Protein AF-A0A956GKM0-F1 (afdb_monomer)

Nearest PDB structures (foldseek):
  5a6j-assembly1_A  TM=5.194E-01  e=8.317E+00  Streptococcus pneumoniae TIGR4

Secondary structure (DSSP, 8-state):
--TTHHHHHHHHHHHHHSPPPPPTTS-HHHHHHHHHHHHHHHHHHHHHHHHHHHHSPPPGGGHHHHHHHHHHHHHHHHHHHHHHHHHHHHHHHHHHHHHHT--

Radius of gyration: 19.56 Å; Cα contacts (8 Å, |Δi|>4): 61; chains: 1; bounding box: 48×20×61 Å

Structure (mmCIF, N/CA/C/O backbone):
data_AF-A0A956GKM0-F1
#
_entry.id   AF-A0A956GKM0-F1
#
loop_
_atom_site.group_PDB
_atom_site.id
_atom_site.type_symbol
_atom_site.label_atom_id
_atom_site.label_alt_id
_atom_site.label_comp_id
_atom_site.label_asym_id
_atom_site.label_entity_id
_atom_site.label_seq_id
_atom_site.pdbx_PDB_ins_code
_atom_site.Cartn_x
_atom_site.Cartn_y
_atom_site.Cartn_z
_atom_site.occupancy
_atom_site.B_iso_or_equiv
_atom_site.auth_seq_id
_atom_site.auth_comp_id
_atom_site.auth_asym_id
_atom_site.auth_atom_id
_atom_site.pdbx_PDB_model_num
ATOM 1 N N . MET A 1 1 ? -24.451 -0.419 24.187 1.00 42.88 1 MET A N 1
ATOM 2 C CA . MET A 1 1 ? -24.044 -0.544 22.770 1.00 42.88 1 MET A CA 1
ATOM 3 C C . MET A 1 1 ? -22.539 -0.306 22.694 1.00 42.88 1 MET A C 1
ATOM 5 O O . MET A 1 1 ? -22.068 0.694 23.228 1.00 42.88 1 MET A O 1
ATOM 9 N N . SER A 1 2 ? -21.794 -1.301 22.208 1.00 41.25 2 SER A N 1
ATOM 10 C CA . SER A 1 2 ? -20.343 -1.467 22.389 1.00 41.25 2 SER A CA 1
ATOM 11 C C . SER A 1 2 ? -19.501 -0.394 21.691 1.00 41.25 2 SER A C 1
ATOM 13 O O . SER A 1 2 ? -19.558 -0.247 20.478 1.00 41.25 2 SER A O 1
ATOM 15 N N . ARG A 1 3 ? -18.671 0.322 22.464 1.00 50.03 3 ARG A N 1
ATOM 16 C CA . ARG A 1 3 ? -17.732 1.365 21.992 1.00 50.03 3 ARG A CA 1
ATOM 17 C C . ARG A 1 3 ? -16.423 0.821 21.391 1.00 50.03 3 ARG A C 1
ATOM 19 O O . ARG A 1 3 ? -15.593 1.605 20.957 1.00 50.03 3 ARG A O 1
ATOM 26 N N . THR A 1 4 ? -16.230 -0.496 21.365 1.00 51.44 4 THR A N 1
ATOM 27 C CA . THR A 1 4 ? -15.107 -1.190 20.703 1.00 51.44 4 THR A CA 1
ATOM 28 C C . THR A 1 4 ? -15.298 -1.355 19.193 1.00 51.44 4 THR A C 1
ATOM 30 O O . THR A 1 4 ? -14.337 -1.664 18.499 1.00 51.44 4 THR A O 1
ATOM 33 N N . ALA A 1 5 ? -16.500 -1.083 18.672 1.00 56.44 5 ALA A N 1
ATOM 34 C CA . ALA A 1 5 ? -16.805 -1.215 17.249 1.00 56.44 5 ALA A CA 1
ATOM 35 C C . ALA A 1 5 ? -15.976 -0.272 16.349 1.00 56.44 5 ALA A C 1
ATOM 37 O O . ALA A 1 5 ? -15.639 -0.654 15.241 1.00 56.44 5 ALA A O 1
ATOM 38 N N . GLY A 1 6 ? -15.566 0.913 16.826 1.00 76.88 6 GLY A N 1
ATOM 39 C CA . GLY A 1 6 ? -14.943 1.931 15.962 1.00 76.88 6 GLY A CA 1
ATOM 40 C C . GLY A 1 6 ? -13.537 1.592 15.445 1.00 76.88 6 GLY A C 1
ATOM 41 O O . GLY A 1 6 ? -13.264 1.734 14.259 1.00 76.88 6 GLY A O 1
ATOM 42 N N . THR A 1 7 ? -12.624 1.137 16.308 1.00 78.88 7 THR A N 1
ATOM 43 C CA . THR A 1 7 ? -11.221 0.885 15.915 1.00 78.88 7 THR A CA 1
ATOM 44 C C . THR A 1 7 ? -11.068 -0.399 15.102 1.00 78.88 7 THR A C 1
ATOM 46 O O . THR A 1 7 ? -10.319 -0.420 14.127 1.00 78.88 7 THR A O 1
ATOM 49 N N . ALA A 1 8 ? -11.785 -1.459 15.487 1.00 80.62 8 ALA A N 1
ATOM 50 C CA . ALA A 1 8 ? -11.777 -2.725 14.760 1.00 80.62 8 ALA A CA 1
ATOM 51 C C . ALA A 1 8 ? -12.350 -2.548 13.344 1.00 80.62 8 ALA A C 1
ATOM 53 O O . ALA A 1 8 ? -11.703 -2.934 12.376 1.00 80.62 8 ALA A O 1
ATOM 54 N N . GLU A 1 9 ? -13.479 -1.844 13.210 1.00 84.06 9 GLU A N 1
ATOM 55 C CA . GLU A 1 9 ? -14.079 -1.517 11.911 1.00 84.06 9 GLU A CA 1
ATOM 56 C C . GLU A 1 9 ? -13.134 -0.680 11.032 1.00 84.06 9 GLU A C 1
ATOM 58 O O . GLU A 1 9 ? -13.003 -0.931 9.835 1.00 84.06 9 GLU A O 1
ATOM 63 N N . LEU A 1 10 ? -12.421 0.299 11.605 1.00 85.81 10 LEU A N 1
ATOM 64 C CA . LEU A 1 10 ? -11.429 1.081 10.857 1.00 85.81 10 LEU A CA 1
ATOM 65 C C . LEU A 1 10 ? -10.283 0.210 10.328 1.00 85.81 10 LEU A C 1
ATOM 67 O O . LEU A 1 10 ? -9.826 0.427 9.206 1.00 85.81 10 LEU A O 1
ATOM 71 N N . ILE A 1 11 ? -9.835 -0.777 11.104 1.00 85.44 11 ILE A N 1
ATOM 72 C CA . ILE A 1 11 ? -8.779 -1.701 10.683 1.00 85.44 11 ILE A CA 1
ATOM 73 C C . ILE A 1 11 ? -9.285 -2.669 9.605 1.00 85.44 11 ILE A C 1
ATOM 75 O O . ILE A 1 11 ? -8.592 -2.878 8.609 1.00 85.44 11 ILE A O 1
ATOM 79 N N . GLU A 1 12 ? -10.506 -3.187 9.724 1.00 86.44 12 GLU A N 1
ATOM 80 C CA . GLU A 1 12 ? -11.135 -3.985 8.664 1.00 86.44 12 GLU A CA 1
ATOM 81 C C . GLU A 1 12 ? -11.269 -3.186 7.361 1.00 86.44 12 GLU A C 1
ATOM 83 O O . GLU A 1 12 ? -10.922 -3.670 6.280 1.00 86.44 12 GLU A O 1
ATOM 88 N N . ARG A 1 13 ? -11.685 -1.918 7.453 1.00 89.56 13 ARG A N 1
ATOM 89 C CA . ARG A 1 13 ? -11.769 -1.012 6.301 1.00 89.56 13 ARG A CA 1
ATOM 90 C C . ARG A 1 13 ? -10.399 -0.711 5.695 1.00 89.56 13 ARG A C 1
ATOM 92 O O . ARG A 1 13 ? -10.293 -0.642 4.474 1.00 89.56 13 ARG A O 1
ATOM 99 N N . LEU A 1 14 ? -9.353 -0.569 6.510 1.00 88.56 14 LEU A N 1
ATOM 100 C CA . LEU A 1 14 ? -7.972 -0.410 6.036 1.00 88.56 14 LEU A CA 1
ATOM 101 C C . LEU A 1 14 ? -7.488 -1.644 5.271 1.00 88.56 14 LEU A C 1
ATOM 103 O O . LEU A 1 14 ? -6.874 -1.510 4.211 1.00 88.56 14 LEU A O 1
ATOM 107 N N . LEU A 1 15 ? -7.790 -2.840 5.775 1.00 88.25 15 LEU A N 1
ATOM 108 C CA . LEU A 1 15 ? -7.481 -4.092 5.089 1.00 88.25 15 LEU A CA 1
ATOM 109 C C . LEU A 1 15 ? -8.247 -4.225 3.771 1.00 88.25 15 LEU A C 1
ATOM 111 O O . LEU A 1 15 ? -7.676 -4.711 2.800 1.00 88.25 15 LEU A O 1
ATOM 115 N N . ALA A 1 16 ? -9.501 -3.779 3.705 1.00 89.50 16 ALA A N 1
ATOM 116 C CA . ALA A 1 16 ? -10.270 -3.773 2.462 1.00 89.50 16 ALA A CA 1
ATOM 117 C C . ALA A 1 16 ? -9.733 -2.748 1.443 1.00 89.50 16 ALA A C 1
ATOM 119 O O . ALA A 1 16 ? -9.643 -3.051 0.255 1.00 89.50 16 ALA A O 1
ATOM 120 N N . ALA A 1 17 ? -9.329 -1.560 1.906 1.00 90.12 17 ALA A N 1
ATOM 121 C CA . ALA A 1 17 ? -8.740 -0.497 1.082 1.00 90.12 17 ALA A CA 1
ATOM 122 C C . ALA A 1 17 ? -7.308 -0.808 0.608 1.00 90.12 17 ALA A C 1
ATOM 124 O O . ALA A 1 17 ? -6.797 -0.180 -0.317 1.00 90.12 17 ALA A O 1
ATOM 125 N N . THR A 1 18 ? -6.663 -1.791 1.235 1.00 90.19 18 THR A N 1
ATOM 126 C CA . THR A 1 18 ? -5.338 -2.286 0.865 1.00 90.19 18 THR A CA 1
ATOM 127 C C . THR A 1 18 ? -5.504 -3.716 0.350 1.00 90.19 18 THR A C 1
ATOM 129 O O . THR A 1 18 ? -5.362 -4.646 1.136 1.00 90.19 18 THR A O 1
ATOM 132 N N . PRO A 1 19 ? -5.849 -3.955 -0.926 1.00 88.62 19 PRO A N 1
ATOM 1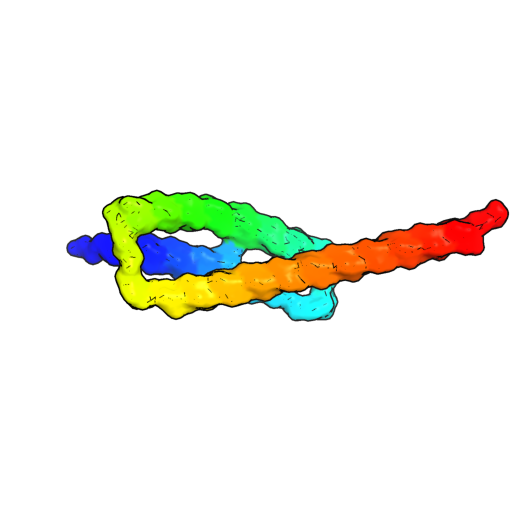33 C CA . PRO A 1 19 ? -5.880 -5.302 -1.495 1.00 88.62 19 PRO A CA 1
ATOM 134 C C . PRO A 1 19 ? -4.462 -5.867 -1.643 1.00 88.62 19 PRO A C 1
ATOM 136 O O . PRO A 1 19 ? -3.476 -5.135 -1.530 1.00 88.62 19 PRO A O 1
ATOM 139 N N . GLU A 1 20 ? -4.333 -7.172 -1.891 1.00 89.88 20 GLU A N 1
ATOM 140 C CA . GLU A 1 20 ? -3.026 -7.756 -2.216 1.00 89.88 20 GLU A CA 1
ATOM 141 C C . GLU A 1 20 ? -2.437 -7.105 -3.480 1.00 89.88 20 GLU A C 1
ATOM 143 O O . GLU A 1 20 ? -3.175 -6.879 -4.446 1.00 89.88 20 GLU A O 1
ATOM 148 N N . PRO A 1 21 ? -1.127 -6.797 -3.501 1.00 89.25 21 PRO A N 1
ATOM 149 C CA . PRO A 1 21 ? -0.497 -6.296 -4.708 1.00 89.25 21 PRO A CA 1
ATOM 150 C C . PRO A 1 21 ? -0.537 -7.358 -5.814 1.00 89.25 21 PRO A C 1
ATOM 152 O O . PRO A 1 21 ? -0.454 -8.557 -5.531 1.00 89.25 21 PRO A O 1
ATOM 155 N N . PRO A 1 22 ? -0.629 -6.936 -7.085 1.00 88.62 22 PRO A N 1
ATOM 156 C CA . PRO A 1 22 ? -0.564 -7.858 -8.208 1.00 88.62 22 PRO A CA 1
ATOM 157 C C . PRO A 1 22 ? 0.783 -8.596 -8.260 1.00 88.62 22 PRO A C 1
ATOM 159 O O . PRO A 1 22 ? 1.816 -8.079 -7.828 1.00 88.62 22 PRO A O 1
ATOM 162 N N . GLY A 1 23 ? 0.765 -9.800 -8.838 1.00 86.94 23 GLY A N 1
ATOM 163 C CA . GLY A 1 23 ? 1.972 -10.583 -9.104 1.00 86.94 23 GLY A CA 1
ATOM 164 C C . GLY A 1 23 ? 2.898 -9.939 -10.144 1.00 86.94 23 GLY A C 1
ATOM 165 O O . GLY A 1 23 ? 2.555 -8.956 -10.802 1.00 86.94 23 GLY A O 1
ATOM 166 N N . ASP A 1 24 ? 4.085 -10.524 -10.319 1.00 82.06 24 ASP A N 1
ATOM 167 C CA . ASP A 1 24 ? 5.176 -9.911 -11.088 1.00 82.06 24 ASP A CA 1
ATOM 168 C C .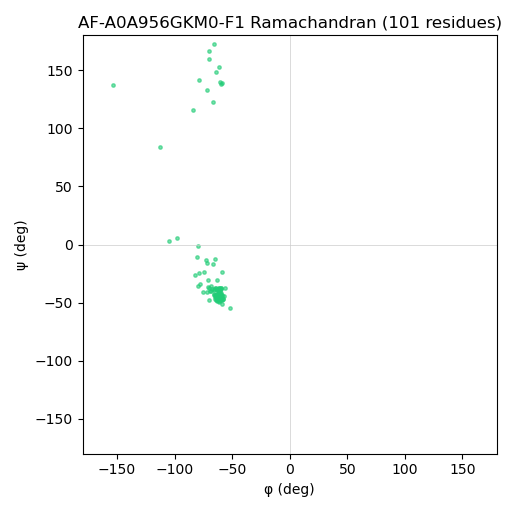 ASP A 1 24 ? 4.907 -9.758 -12.596 1.00 82.06 24 ASP A C 1
ATOM 170 O O . ASP A 1 24 ? 5.584 -8.956 -13.241 1.00 82.06 24 ASP A O 1
ATOM 174 N N . GLU A 1 25 ? 3.923 -10.470 -13.146 1.00 84.56 25 GLU A N 1
ATOM 175 C CA . GLU A 1 25 ? 3.545 -10.440 -14.568 1.00 84.56 25 GLU A CA 1
ATOM 176 C C . GLU A 1 25 ? 2.820 -9.151 -14.988 1.00 84.56 25 GLU A C 1
ATOM 178 O O . GLU A 1 25 ? 2.675 -8.867 -16.177 1.00 84.56 25 GLU A O 1
ATOM 183 N N . VAL A 1 26 ? 2.363 -8.343 -14.028 1.00 88.12 26 VAL A N 1
ATOM 184 C CA . VAL A 1 26 ? 1.627 -7.111 -14.319 1.00 88.12 26 VAL A CA 1
ATOM 185 C C . VAL A 1 26 ? 2.573 -5.982 -14.737 1.00 88.12 26 VAL A C 1
ATOM 187 O O . VAL A 1 26 ? 3.671 -5.810 -14.200 1.00 88.12 26 VAL A O 1
ATOM 190 N N . ALA A 1 27 ? 2.126 -5.189 -15.715 1.00 90.56 27 ALA A N 1
ATOM 191 C CA . ALA A 1 27 ? 2.872 -4.058 -16.249 1.00 90.56 27 ALA A CA 1
ATOM 192 C C . ALA A 1 27 ? 3.208 -3.012 -15.154 1.00 90.56 27 ALA A C 1
ATOM 194 O O . ALA A 1 27 ? 2.353 -2.718 -14.309 1.00 90.56 27 ALA A O 1
ATOM 195 N N . PRO A 1 28 ? 4.430 -2.433 -15.146 1.00 87.25 28 PRO A N 1
ATOM 196 C CA . PRO A 1 28 ? 4.884 -1.527 -14.087 1.00 87.25 28 PRO A CA 1
ATOM 197 C C . PRO A 1 28 ? 3.986 -0.308 -13.842 1.00 87.25 28 PRO A C 1
ATOM 199 O O . PRO A 1 28 ? 3.802 0.098 -12.698 1.00 87.25 28 PRO A O 1
ATOM 202 N N . ASP A 1 29 ? 3.415 0.266 -14.899 1.00 88.50 29 ASP A N 1
ATOM 203 C CA . ASP A 1 29 ? 2.496 1.406 -14.842 1.00 88.50 29 ASP A CA 1
ATOM 204 C C . ASP A 1 29 ? 1.231 1.078 -14.038 1.00 88.50 29 ASP A C 1
ATOM 206 O O . ASP A 1 29 ? 0.816 1.862 -13.184 1.00 88.50 29 ASP A O 1
ATOM 210 N N . ARG A 1 30 ? 0.668 -0.118 -14.235 1.00 88.56 30 ARG A N 1
ATOM 211 C CA . ARG A 1 30 ? -0.488 -0.600 -13.471 1.00 88.56 30 ARG A CA 1
ATOM 212 C C . ARG A 1 30 ? -0.151 -0.854 -12.008 1.00 88.56 30 ARG A C 1
ATOM 214 O O . ARG A 1 30 ? -0.971 -0.547 -11.148 1.00 88.56 30 ARG A O 1
ATOM 221 N N . VAL A 1 31 ? 1.042 -1.377 -11.711 1.00 91.50 31 VAL A N 1
ATOM 222 C CA . VAL A 1 31 ? 1.503 -1.567 -10.323 1.00 91.50 31 VAL A CA 1
ATOM 223 C C . VAL A 1 31 ? 1.645 -0.217 -9.618 1.00 91.50 31 VAL A C 1
ATOM 225 O O . VAL A 1 31 ? 1.132 -0.040 -8.517 1.00 91.50 31 VAL A O 1
ATOM 228 N N . LEU A 1 32 ? 2.296 0.760 -10.256 1.00 87.88 32 LEU A N 1
ATOM 229 C CA . LEU A 1 32 ? 2.480 2.094 -9.681 1.00 87.88 32 LEU A CA 1
ATOM 230 C C . LEU A 1 32 ? 1.144 2.836 -9.521 1.00 87.88 32 LEU A C 1
ATOM 232 O O . LEU A 1 32 ? 0.896 3.408 -8.463 1.00 87.88 32 LEU A O 1
ATOM 236 N N . GLY A 1 33 ? 0.262 2.774 -10.523 1.00 89.88 33 GLY A N 1
ATOM 237 C CA . GLY A 1 33 ? -1.084 3.348 -10.444 1.00 89.88 33 GLY A CA 1
ATOM 238 C C . GLY A 1 33 ? -1.936 2.709 -9.342 1.00 89.88 33 GLY A C 1
ATOM 239 O O . GLY A 1 33 ? -2.601 3.418 -8.591 1.00 89.88 33 GLY A O 1
ATOM 240 N N . GLY A 1 34 ? -1.857 1.384 -9.181 1.00 90.69 34 GLY A N 1
ATOM 241 C CA . GLY A 1 34 ? -2.516 0.668 -8.088 1.00 90.69 34 GLY A CA 1
ATOM 242 C C . GLY A 1 34 ? -2.006 1.096 -6.711 1.00 90.69 34 GLY A C 1
ATOM 243 O O . GLY A 1 34 ? -2.810 1.348 -5.818 1.00 90.69 34 GLY A O 1
ATOM 244 N N . ALA A 1 35 ? -0.690 1.262 -6.551 1.00 89.06 35 ALA A N 1
ATOM 245 C CA . ALA A 1 35 ? -0.104 1.726 -5.295 1.00 89.06 35 ALA A CA 1
ATOM 246 C C . ALA A 1 35 ? -0.589 3.137 -4.918 1.00 89.06 35 ALA A C 1
ATOM 248 O O . ALA A 1 35 ? -0.901 3.390 -3.756 1.00 89.06 35 ALA A O 1
ATOM 249 N N . VAL A 1 36 ? -0.698 4.045 -5.896 1.00 88.75 36 VAL A N 1
ATOM 250 C CA . VAL A 1 36 ? -1.253 5.393 -5.682 1.00 88.75 36 VAL A CA 1
ATOM 251 C C . VAL A 1 36 ? -2.717 5.317 -5.247 1.00 88.75 36 VAL A C 1
ATOM 253 O O . VAL A 1 36 ? -3.068 5.904 -4.227 1.00 88.75 36 VAL A O 1
ATOM 256 N N . ALA A 1 37 ? -3.545 4.536 -5.946 1.00 89.75 37 ALA A N 1
ATOM 257 C CA . ALA A 1 37 ? -4.959 4.376 -5.600 1.00 89.75 37 ALA A CA 1
ATOM 258 C C . ALA A 1 37 ? -5.159 3.808 -4.182 1.00 89.75 37 ALA A C 1
ATOM 260 O O . ALA A 1 37 ? -6.056 4.242 -3.459 1.00 89.75 37 ALA A O 1
ATOM 261 N N . VAL A 1 38 ? -4.302 2.872 -3.756 1.00 91.06 38 VAL A N 1
ATOM 262 C CA . VAL A 1 38 ? -4.291 2.360 -2.377 1.00 91.06 38 VAL A CA 1
ATOM 263 C C . VAL A 1 38 ? -3.953 3.471 -1.382 1.00 91.06 38 VAL A C 1
ATOM 265 O O . VAL A 1 38 ? -4.664 3.639 -0.394 1.00 91.06 38 VAL A O 1
ATOM 268 N N . LEU A 1 39 ? -2.911 4.270 -1.636 1.00 86.00 39 LEU A N 1
ATOM 269 C CA . LEU A 1 39 ? -2.524 5.369 -0.741 1.00 86.00 39 LEU A CA 1
ATOM 270 C C . LEU A 1 39 ? -3.629 6.427 -0.598 1.00 86.00 39 LEU A C 1
ATOM 272 O O . LEU A 1 39 ? -3.878 6.899 0.513 1.00 86.00 39 LEU A O 1
ATOM 276 N N . GLU A 1 40 ? -4.314 6.766 -1.691 1.00 88.12 40 GLU A N 1
ATOM 277 C CA . GLU A 1 40 ? -5.443 7.705 -1.684 1.00 88.12 40 GLU A CA 1
ATOM 278 C C . GLU A 1 40 ? -6.608 7.208 -0.814 1.00 88.12 40 GLU A C 1
ATOM 280 O O . GLU A 1 40 ? -7.226 7.996 -0.097 1.00 88.12 40 GLU A O 1
ATOM 285 N N . GLN A 1 41 ? -6.879 5.899 -0.816 1.00 87.25 41 GLN A N 1
ATOM 286 C CA . GLN A 1 41 ? -7.948 5.294 -0.013 1.00 87.25 41 GLN A CA 1
ATOM 287 C C . GLN A 1 41 ? -7.551 5.085 1.457 1.00 87.25 41 GLN A C 1
ATOM 289 O O . GLN A 1 41 ? -8.377 5.235 2.359 1.00 87.25 41 GLN A O 1
ATOM 294 N N . VAL A 1 42 ? -6.285 4.755 1.717 1.00 87.00 42 VAL A N 1
ATOM 295 C CA . VAL A 1 42 ? -5.761 4.444 3.056 1.00 87.00 42 VAL A CA 1
ATOM 296 C C . VAL A 1 42 ? -5.505 5.706 3.887 1.00 87.00 42 VAL A C 1
ATOM 298 O O . VAL A 1 42 ? -5.712 5.686 5.102 1.00 87.00 42 VAL A O 1
ATOM 301 N N . GLY A 1 43 ? -5.101 6.819 3.266 1.00 78.06 43 GLY A N 1
ATOM 302 C CA . GLY A 1 43 ? -4.752 8.067 3.962 1.00 78.06 43 GLY A CA 1
ATOM 303 C C . GLY A 1 43 ? -5.822 8.573 4.948 1.00 78.06 43 GLY A C 1
ATOM 304 O O . GLY A 1 43 ? -5.513 8.749 6.132 1.00 78.06 43 GLY A O 1
ATOM 305 N N . PRO A 1 44 ? -7.087 8.758 4.521 1.00 81.81 44 PRO A N 1
ATOM 306 C CA . PRO A 1 44 ? -8.171 9.180 5.411 1.00 81.81 44 PRO A CA 1
ATOM 307 C C . PRO A 1 44 ? -8.449 8.185 6.548 1.00 81.81 44 PRO A C 1
ATOM 309 O O . PRO A 1 44 ? -8.713 8.592 7.681 1.00 81.81 44 PRO A O 1
ATOM 312 N N . LEU A 1 45 ? -8.353 6.880 6.268 1.00 83.56 45 LEU A N 1
ATOM 313 C CA . LEU A 1 45 ? -8.602 5.817 7.245 1.00 83.56 45 LEU A CA 1
ATOM 314 C C . LEU A 1 45 ? -7.503 5.746 8.315 1.00 83.56 45 LEU A C 1
ATOM 316 O O . LEU A 1 45 ? -7.813 5.557 9.489 1.00 83.56 45 LEU A O 1
ATOM 320 N N . LEU A 1 46 ? -6.236 5.964 7.947 1.00 79.69 46 LEU A N 1
ATOM 321 C CA . LEU A 1 46 ? -5.132 6.082 8.907 1.00 79.69 46 LEU A CA 1
ATOM 322 C C . LEU A 1 46 ? -5.280 7.320 9.798 1.00 79.69 46 LEU A C 1
ATOM 324 O O . LEU A 1 46 ? -4.989 7.251 10.993 1.00 79.69 46 LEU A O 1
ATOM 328 N N . GLY A 1 47 ? -5.752 8.439 9.242 1.00 75.88 47 GLY A N 1
ATOM 329 C CA . GLY A 1 47 ? -6.076 9.638 10.019 1.00 75.88 47 GLY A CA 1
ATOM 330 C C . GLY A 1 47 ? -7.167 9.370 11.059 1.00 75.88 47 GLY A C 1
ATOM 331 O O . GLY A 1 47 ? -6.986 9.678 12.237 1.00 75.88 47 GLY A O 1
ATOM 332 N N . ALA A 1 48 ? -8.259 8.724 10.640 1.00 80.44 48 ALA A N 1
ATOM 333 C CA . ALA A 1 48 ? -9.347 8.316 11.527 1.00 80.44 48 ALA A CA 1
ATOM 334 C C . ALA A 1 48 ? -8.882 7.316 12.598 1.00 80.44 48 ALA A C 1
ATOM 336 O O . ALA A 1 48 ? -9.223 7.473 13.770 1.00 80.44 48 ALA A O 1
ATOM 337 N N . LEU A 1 49 ? -8.053 6.335 12.223 1.00 79.81 49 LEU A N 1
ATOM 338 C CA . LEU A 1 49 ? -7.478 5.374 13.162 1.00 79.81 49 LEU A CA 1
ATOM 339 C C . LEU A 1 49 ? -6.614 6.086 14.205 1.00 79.81 49 LEU A C 1
ATOM 341 O O . LEU A 1 49 ? -6.804 5.874 15.396 1.00 79.81 49 LEU A O 1
ATOM 345 N N . ARG A 1 50 ? -5.715 6.983 13.783 1.00 78.50 50 ARG A N 1
ATOM 346 C CA . ARG A 1 50 ? -4.838 7.729 14.695 1.00 78.50 50 ARG A CA 1
ATOM 347 C C . ARG A 1 50 ? -5.636 8.520 15.732 1.00 78.50 50 ARG A C 1
ATOM 349 O O . ARG A 1 50 ? -5.292 8.463 16.911 1.00 78.50 50 ARG A O 1
ATOM 356 N N . LEU A 1 51 ? -6.699 9.206 15.310 1.00 77.50 51 LEU A N 1
ATOM 357 C CA . LEU A 1 51 ? -7.606 9.925 16.212 1.00 77.50 51 LEU A CA 1
ATOM 358 C C . LEU A 1 51 ? -8.292 8.965 17.194 1.00 77.50 51 LEU A C 1
ATOM 360 O O . LEU A 1 51 ? -8.206 9.164 18.403 1.00 77.50 51 LEU A O 1
ATOM 364 N N . ALA A 1 52 ? -8.863 7.867 16.691 1.00 76.00 52 ALA A N 1
ATOM 365 C CA . ALA A 1 52 ? -9.527 6.862 17.520 1.00 76.00 52 ALA A CA 1
ATOM 366 C C . ALA A 1 52 ? -8.582 6.224 18.559 1.00 76.00 52 ALA A C 1
ATOM 368 O O . ALA A 1 52 ? -8.980 5.972 19.695 1.00 76.00 52 ALA A O 1
ATOM 369 N N . THR A 1 53 ? -7.316 5.992 18.196 1.00 74.81 53 THR A N 1
ATOM 370 C CA . THR A 1 53 ? -6.306 5.409 19.098 1.00 74.81 53 THR A CA 1
ATOM 371 C C . THR A 1 53 ? -5.704 6.399 20.095 1.00 74.81 53 THR A C 1
ATOM 373 O O . THR A 1 53 ? -5.227 5.986 21.150 1.00 74.81 53 THR A O 1
ATOM 376 N N . ALA A 1 54 ? -5.721 7.7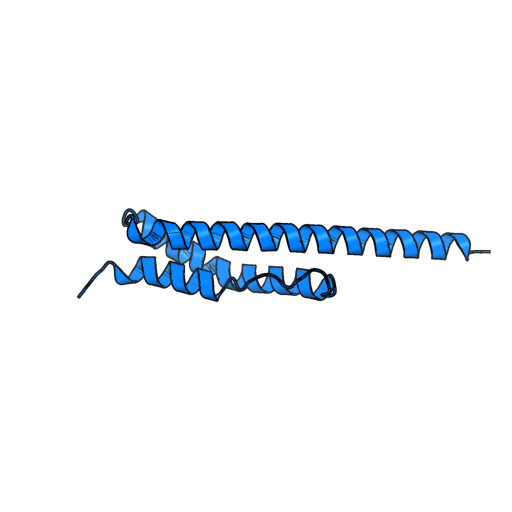01 19.791 1.00 70.50 54 ALA A N 1
ATOM 377 C CA . ALA A 1 54 ? -5.282 8.737 20.725 1.00 70.50 54 ALA A CA 1
ATOM 378 C C . ALA A 1 54 ? -6.279 8.907 21.882 1.00 70.50 54 ALA A C 1
ATOM 380 O O . ALA A 1 54 ? -5.887 9.231 23.000 1.00 70.50 54 ALA A O 1
ATOM 381 N N . GLU A 1 55 ? -7.561 8.650 21.620 1.00 67.06 55 GLU A N 1
ATOM 382 C CA . GLU A 1 55 ? -8.628 8.723 22.618 1.00 67.06 55 GLU A CA 1
ATOM 383 C C . GLU A 1 55 ? -8.736 7.449 23.472 1.00 67.06 55 GLU A C 1
ATOM 385 O O . GLU A 1 55 ? -9.199 7.512 24.615 1.00 67.06 55 GLU A O 1
ATOM 390 N N . ARG A 1 56 ? -8.303 6.288 22.954 1.00 65.00 56 ARG A N 1
ATOM 391 C CA . ARG A 1 56 ? -8.302 5.011 23.683 1.00 65.00 56 ARG A CA 1
ATOM 392 C C . ARG A 1 5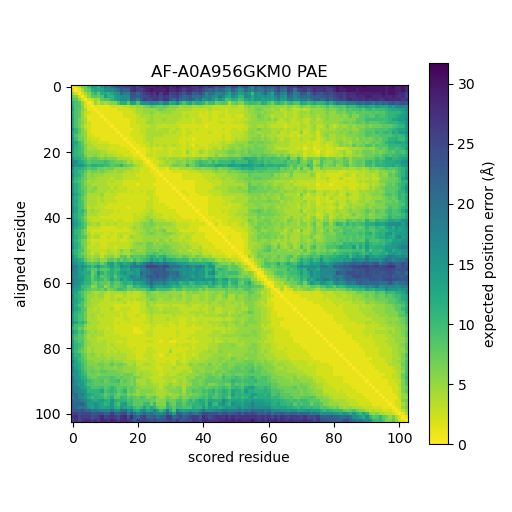6 ? -7.226 4.037 23.186 1.00 65.00 56 ARG A C 1
ATOM 394 O O . ARG A 1 56 ? -7.131 3.816 21.980 1.00 65.00 56 ARG A O 1
ATOM 401 N N . PRO A 1 57 ? -6.505 3.351 24.094 1.00 64.50 57 PRO A N 1
ATOM 402 C CA . PRO A 1 57 ? -5.583 2.287 23.710 1.00 64.50 57 PRO A CA 1
ATOM 403 C C . PRO A 1 57 ? -6.309 1.149 22.979 1.00 64.50 57 PRO A C 1
ATOM 405 O O . PRO A 1 57 ? -7.412 0.751 23.365 1.00 64.50 57 PRO A O 1
ATOM 408 N N . VAL A 1 58 ? -5.672 0.615 21.936 1.00 65.25 58 VAL A N 1
ATOM 409 C CA . VAL A 1 58 ? -6.182 -0.511 21.139 1.00 65.25 58 VAL A CA 1
ATOM 410 C C . VAL A 1 58 ? -6.094 -1.802 21.955 1.00 65.25 58 VAL A C 1
ATOM 412 O O . VAL A 1 58 ? -5.068 -2.075 22.575 1.00 65.25 58 VAL A O 1
ATOM 415 N N . GLY A 1 59 ? -7.173 -2.590 21.971 1.00 63.31 59 GLY A N 1
ATOM 416 C CA . GLY A 1 59 ? -7.189 -3.912 22.604 1.00 63.31 59 GLY A CA 1
ATOM 417 C C . GLY A 1 59 ? -6.352 -4.944 21.835 1.00 63.31 59 GLY A C 1
ATOM 418 O O . GLY A 1 59 ? -6.100 -4.785 20.644 1.00 63.31 59 GLY A O 1
ATOM 419 N N . LEU A 1 60 ? -5.951 -6.028 22.508 1.00 59.72 60 LEU A N 1
ATOM 420 C CA . LEU A 1 60 ? -5.128 -7.109 21.933 1.00 59.72 60 LEU A CA 1
ATOM 421 C C . LEU A 1 60 ? -5.765 -7.800 20.712 1.00 59.72 60 LEU A C 1
ATOM 423 O O . LEU A 1 60 ? -5.049 -8.327 19.869 1.00 59.72 60 LEU A O 1
ATOM 427 N N . GLU A 1 61 ? -7.092 -7.749 20.585 1.00 63.50 61 GLU A N 1
ATOM 428 C CA . GLU A 1 61 ? -7.869 -8.416 19.528 1.00 63.50 61 GLU A CA 1
ATOM 429 C C . GLU A 1 61 ? -7.594 -7.888 18.112 1.00 63.50 61 GLU A C 1
ATOM 431 O O . GLU A 1 61 ? -7.995 -8.513 17.137 1.00 63.50 61 GLU A O 1
ATOM 436 N N . VAL A 1 62 ? -6.901 -6.753 17.977 1.00 73.56 62 VAL A N 1
ATOM 437 C CA . VAL A 1 62 ? -6.618 -6.131 16.673 1.00 73.56 62 VAL A CA 1
ATOM 438 C C . VAL A 1 62 ? -5.167 -6.315 16.212 1.00 73.56 62 VAL A C 1
ATOM 440 O O . VAL A 1 62 ? -4.793 -5.827 15.146 1.00 73.56 62 VAL A O 1
ATOM 443 N N . GLY A 1 63 ? -4.356 -7.048 16.986 1.00 70.69 63 GLY A N 1
ATOM 444 C CA . GLY A 1 63 ? -2.948 -7.319 16.682 1.00 70.69 63 GLY A CA 1
ATOM 445 C C . GLY A 1 63 ? -2.746 -8.022 15.339 1.00 70.69 63 GLY A C 1
ATOM 446 O O . GLY A 1 63 ? -2.007 -7.514 14.498 1.00 70.69 63 GLY A O 1
ATOM 447 N N . ASP A 1 64 ? -3.468 -9.118 15.092 1.00 79.19 64 ASP A N 1
ATOM 448 C CA . ASP A 1 64 ? -3.349 -9.900 13.850 1.00 79.19 64 ASP A CA 1
ATOM 449 C C . ASP A 1 64 ? -3.702 -9.073 12.608 1.00 79.19 64 ASP A C 1
ATOM 451 O O . ASP A 1 64 ? -3.042 -9.155 11.571 1.00 79.19 64 ASP A O 1
ATOM 455 N N . ALA A 1 65 ? -4.722 -8.222 12.722 1.00 78.31 65 ALA A N 1
ATOM 456 C CA . ALA A 1 65 ? -5.163 -7.366 11.633 1.00 78.31 65 ALA A CA 1
ATOM 457 C C . ALA A 1 65 ? -4.153 -6.242 11.334 1.00 78.31 65 ALA A C 1
ATOM 459 O O . ALA A 1 65 ? -3.915 -5.915 10.169 1.00 78.31 65 ALA A O 1
ATOM 460 N N . ILE A 1 66 ? -3.499 -5.693 12.365 1.00 76.94 66 ILE A N 1
ATOM 461 C CA . ILE A 1 66 ? -2.388 -4.743 12.206 1.00 76.94 66 ILE A CA 1
ATOM 462 C C . ILE A 1 66 ? -1.192 -5.426 11.536 1.00 76.94 66 ILE A C 1
ATOM 464 O O . ILE A 1 66 ? -0.631 -4.866 10.594 1.00 76.94 66 ILE A O 1
ATOM 468 N N . THR A 1 67 ? -0.826 -6.637 11.966 1.00 81.31 67 THR A N 1
ATOM 469 C CA . THR A 1 67 ? 0.248 -7.420 11.339 1.00 81.31 67 THR A CA 1
ATOM 470 C C . THR A 1 67 ? -0.060 -7.696 9.868 1.00 81.31 67 THR A C 1
ATOM 472 O O . THR A 1 67 ? 0.782 -7.434 9.009 1.00 81.31 67 THR A O 1
ATOM 475 N N . ALA A 1 68 ? -1.284 -8.124 9.546 1.00 84.62 68 ALA A N 1
ATOM 476 C CA . ALA A 1 68 ? -1.712 -8.358 8.169 1.00 84.62 68 ALA A CA 1
ATOM 477 C C . ALA A 1 68 ? -1.629 -7.087 7.304 1.00 84.62 68 ALA A C 1
ATOM 479 O O . ALA A 1 68 ? -1.160 -7.138 6.162 1.00 84.62 68 ALA A O 1
ATOM 480 N N . LEU A 1 69 ? -2.036 -5.934 7.846 1.00 84.31 69 LEU A N 1
ATOM 481 C CA . LEU A 1 69 ? -1.957 -4.646 7.155 1.00 84.31 69 LEU A CA 1
ATOM 482 C C . LEU A 1 69 ? -0.501 -4.220 6.911 1.00 84.31 69 LEU A C 1
ATOM 484 O O . LEU A 1 69 ? -0.168 -3.757 5.815 1.00 84.31 69 LEU A O 1
ATOM 488 N N . GLN A 1 70 ? 0.377 -4.395 7.903 1.00 81.69 70 GLN A N 1
ATOM 489 C CA . GLN A 1 70 ? 1.808 -4.099 7.784 1.00 81.69 70 GLN A CA 1
ATOM 490 C C . GLN A 1 70 ? 2.476 -4.970 6.720 1.00 81.69 70 GLN A C 1
ATOM 492 O O . GLN A 1 70 ? 3.178 -4.449 5.850 1.00 81.69 70 GLN A O 1
ATOM 497 N N . ASP A 1 71 ? 2.214 -6.277 6.739 1.00 88.50 71 ASP A N 1
ATOM 498 C CA . ASP A 1 71 ? 2.757 -7.208 5.753 1.00 88.50 71 ASP A CA 1
ATOM 499 C C . ASP A 1 71 ? 2.301 -6.870 4.337 1.00 88.50 71 ASP A C 1
ATOM 501 O O . ASP A 1 71 ? 3.099 -6.870 3.396 1.00 88.50 71 ASP A O 1
ATOM 505 N N . ARG A 1 72 ? 1.025 -6.528 4.169 1.00 90.38 72 ARG A N 1
ATOM 506 C CA . ARG A 1 72 ? 0.489 -6.167 2.860 1.00 90.38 72 ARG A CA 1
ATOM 507 C C . ARG A 1 72 ? 1.043 -4.840 2.347 1.00 90.38 72 ARG A C 1
ATOM 509 O O . ARG A 1 72 ? 1.393 -4.734 1.172 1.00 90.38 72 ARG A O 1
ATOM 516 N N . THR A 1 73 ? 1.191 -3.854 3.228 1.00 87.25 73 THR A N 1
ATOM 517 C CA . THR A 1 73 ? 1.838 -2.574 2.902 1.00 87.25 73 THR A CA 1
ATOM 518 C C . THR A 1 73 ? 3.284 -2.797 2.460 1.00 87.25 73 THR A C 1
ATOM 520 O O . THR A 1 73 ? 3.715 -2.248 1.445 1.00 87.25 73 THR A O 1
ATOM 523 N N . ARG A 1 74 ? 4.025 -3.662 3.163 1.00 88.38 74 ARG A N 1
ATOM 524 C CA . ARG A 1 74 ? 5.385 -4.050 2.776 1.00 88.38 74 ARG A CA 1
ATOM 525 C C . ARG A 1 74 ? 5.416 -4.671 1.379 1.00 88.38 74 ARG A C 1
ATOM 527 O O . ARG A 1 74 ? 6.215 -4.235 0.552 1.00 88.38 74 ARG A O 1
ATOM 534 N N . ARG A 1 75 ? 4.522 -5.619 1.075 1.00 91.38 75 ARG A N 1
ATOM 535 C CA . ARG A 1 75 ? 4.437 -6.226 -0.266 1.00 91.38 75 ARG A CA 1
ATOM 536 C C . ARG A 1 75 ? 4.152 -5.191 -1.362 1.00 91.38 75 ARG A C 1
ATOM 538 O O . ARG A 1 75 ? 4.737 -5.282 -2.440 1.00 91.38 75 ARG A O 1
ATOM 545 N N . TRP A 1 76 ? 3.309 -4.189 -1.098 1.00 91.94 76 TRP A N 1
ATOM 546 C CA . TRP A 1 76 ? 3.064 -3.081 -2.032 1.00 91.94 76 TRP A CA 1
ATOM 547 C C . TRP A 1 76 ? 4.309 -2.229 -2.283 1.00 91.94 76 TRP A C 1
ATOM 549 O O . TRP A 1 76 ? 4.605 -1.907 -3.433 1.00 91.94 76 TRP A O 1
ATOM 559 N N . ILE A 1 77 ? 5.063 -1.899 -1.231 1.00 87.81 77 ILE A N 1
ATOM 560 C CA . ILE A 1 77 ? 6.329 -1.159 -1.347 1.00 87.81 77 ILE A CA 1
ATOM 561 C C . ILE A 1 77 ? 7.327 -1.952 -2.195 1.00 87.81 77 ILE A C 1
ATOM 563 O O . ILE A 1 77 ? 7.939 -1.403 -3.111 1.00 87.81 77 ILE A O 1
ATOM 567 N N . GLU A 1 78 ? 7.465 -3.250 -1.928 1.00 91.94 78 GLU A N 1
ATOM 568 C CA . GLU A 1 78 ? 8.348 -4.135 -2.686 1.00 91.94 78 GLU A CA 1
ATOM 569 C C . GLU A 1 78 ? 7.927 -4.227 -4.165 1.00 91.94 78 GLU A C 1
ATOM 571 O O . GLU A 1 78 ? 8.774 -4.123 -5.055 1.00 91.94 78 GLU A O 1
ATOM 576 N N . ALA A 1 79 ? 6.627 -4.367 -4.447 1.00 91.44 79 ALA A N 1
ATOM 577 C CA . ALA A 1 79 ? 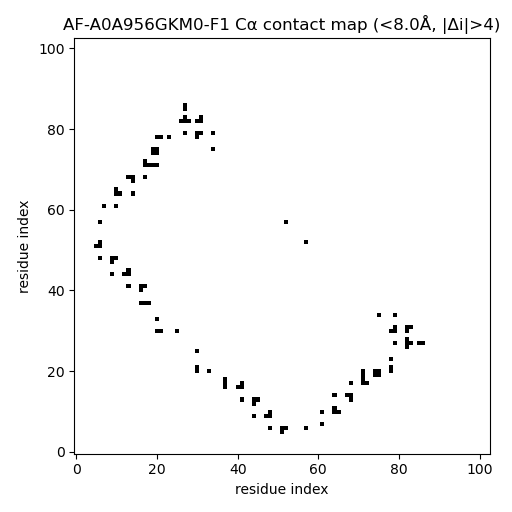6.096 -4.401 -5.810 1.00 91.44 79 ALA A CA 1
ATOM 578 C C . ALA A 1 79 ? 6.339 -3.077 -6.555 1.00 91.44 79 ALA A C 1
ATOM 580 O O . ALA A 1 79 ? 6.827 -3.083 -7.687 1.00 91.44 79 ALA A O 1
ATOM 581 N N . ALA A 1 80 ? 6.080 -1.936 -5.909 1.00 90.94 80 ALA A N 1
ATOM 582 C CA . ALA A 1 80 ? 6.337 -0.614 -6.473 1.00 90.94 80 ALA A CA 1
ATOM 583 C C . ALA A 1 80 ? 7.836 -0.376 -6.730 1.00 90.94 80 ALA A C 1
ATOM 585 O O . ALA A 1 80 ? 8.209 0.170 -7.771 1.00 90.94 80 ALA A O 1
ATOM 586 N N . ALA A 1 81 ? 8.714 -0.833 -5.830 1.00 90.31 81 ALA A N 1
ATOM 587 C CA . ALA A 1 81 ? 10.160 -0.759 -6.015 1.00 90.31 81 ALA A CA 1
ATOM 588 C C . ALA A 1 81 ? 10.621 -1.590 -7.224 1.00 90.31 81 ALA A C 1
ATOM 590 O O . ALA A 1 81 ? 11.376 -1.086 -8.058 1.00 90.31 81 ALA A O 1
ATOM 591 N N . ARG A 1 82 ? 10.119 -2.827 -7.375 1.00 92.56 82 ARG A N 1
ATOM 592 C CA . ARG A 1 82 ? 10.397 -3.668 -8.554 1.00 92.56 82 ARG A CA 1
ATOM 593 C C . ARG A 1 82 ? 9.894 -3.020 -9.843 1.00 92.56 82 ARG A C 1
ATOM 595 O O . ARG A 1 82 ? 10.639 -2.969 -10.821 1.00 92.56 82 ARG A O 1
ATOM 602 N N . ALA A 1 83 ? 8.670 -2.490 -9.840 1.00 91.69 83 ALA A N 1
ATOM 603 C CA . ALA A 1 83 ? 8.093 -1.782 -10.981 1.00 91.69 83 ALA A CA 1
ATOM 604 C C . ALA A 1 83 ? 8.958 -0.580 -11.391 1.00 91.69 83 ALA A C 1
ATOM 606 O O . ALA A 1 83 ? 9.312 -0.446 -12.561 1.00 91.69 83 ALA A O 1
ATOM 607 N N . ARG A 1 84 ? 9.389 0.241 -10.424 1.00 91.12 84 ARG A N 1
ATOM 608 C CA . ARG A 1 84 ? 10.293 1.374 -10.663 1.00 91.12 84 ARG A CA 1
ATOM 609 C C . ARG A 1 84 ? 11.61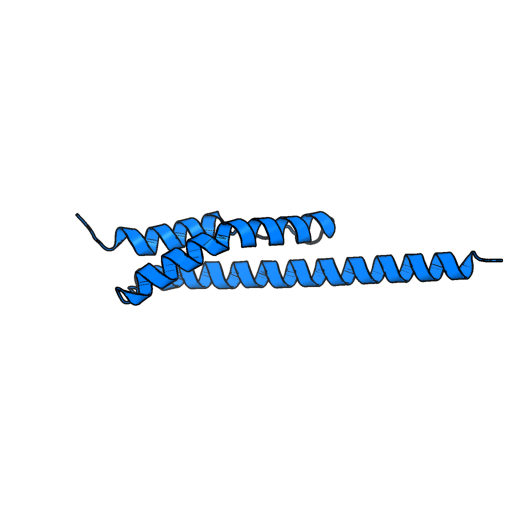4 0.937 -11.299 1.00 91.12 8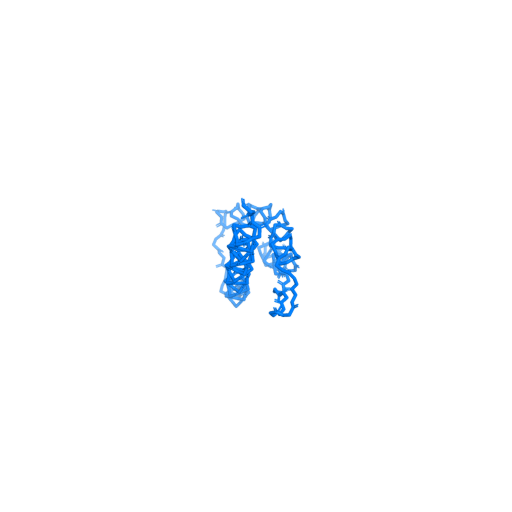4 ARG A C 1
ATOM 611 O O . ARG A 1 84 ? 12.039 1.562 -12.267 1.00 91.12 84 ARG A O 1
ATOM 618 N N . THR A 1 85 ? 12.254 -0.115 -10.785 1.00 93.31 85 THR A N 1
ATOM 619 C CA . THR A 1 85 ? 13.511 -0.634 -11.351 1.00 93.31 85 THR A CA 1
ATOM 620 C C . THR A 1 85 ? 13.326 -1.076 -12.802 1.00 93.31 85 THR A C 1
ATOM 622 O O . THR A 1 85 ? 14.073 -0.622 -13.664 1.00 93.31 85 THR A O 1
ATOM 625 N N . ARG A 1 86 ? 12.274 -1.853 -13.108 1.00 91.25 86 ARG A N 1
ATOM 626 C CA . ARG A 1 86 ? 11.982 -2.275 -14.491 1.00 91.25 86 ARG A CA 1
ATOM 627 C C . ARG A 1 86 ? 11.772 -1.087 -15.429 1.00 91.25 86 ARG A C 1
ATOM 629 O O . ARG A 1 86 ? 12.308 -1.085 -16.533 1.00 91.25 86 ARG A O 1
ATOM 636 N N . THR A 1 87 ? 11.031 -0.067 -14.993 1.00 91.62 87 THR A N 1
ATOM 637 C CA . THR A 1 87 ? 10.819 1.154 -15.786 1.00 91.62 87 THR A CA 1
ATOM 638 C C . THR A 1 87 ? 12.142 1.870 -16.076 1.00 91.62 87 THR A C 1
ATOM 640 O O . THR A 1 87 ? 12.380 2.300 -17.204 1.00 91.62 87 THR A O 1
ATOM 643 N N . LEU A 1 88 ? 13.039 1.978 -15.089 1.00 93.50 88 LEU A N 1
ATOM 644 C CA . LEU A 1 88 ? 14.358 2.593 -15.280 1.00 93.50 88 LEU A CA 1
ATOM 645 C C . LEU A 1 88 ? 15.249 1.785 -16.234 1.00 93.50 88 LEU A C 1
ATOM 647 O O . LEU A 1 88 ? 15.943 2.375 -17.069 1.00 93.50 88 LEU A O 1
ATOM 651 N N . ASP A 1 89 ? 15.202 0.456 -16.160 1.00 93.94 89 ASP A N 1
ATOM 652 C CA . ASP A 1 89 ? 15.940 -0.425 -17.068 1.00 93.94 89 ASP A CA 1
ATOM 653 C C . ASP A 1 89 ? 15.450 -0.272 -18.513 1.00 93.94 89 ASP A C 1
ATOM 655 O O . ASP A 1 89 ? 16.259 -0.098 -19.428 1.00 93.94 89 ASP A O 1
ATOM 659 N N . GLN A 1 90 ? 14.130 -0.239 -18.720 1.00 91.44 90 GLN A N 1
ATOM 660 C CA . GLN A 1 90 ? 13.515 -0.005 -20.031 1.00 91.44 90 GLN A CA 1
ATOM 661 C C . GLN A 1 90 ? 13.916 1.358 -20.613 1.00 91.44 90 GLN A C 1
ATOM 663 O O . GLN A 1 90 ? 14.337 1.442 -21.768 1.00 91.44 90 GLN A O 1
ATOM 668 N N . LEU A 1 91 ? 13.864 2.428 -19.812 1.00 93.00 91 LEU A N 1
ATOM 669 C CA . LEU A 1 91 ? 14.306 3.763 -20.236 1.00 93.00 91 LEU A CA 1
ATOM 670 C C . LEU A 1 91 ? 15.799 3.791 -20.5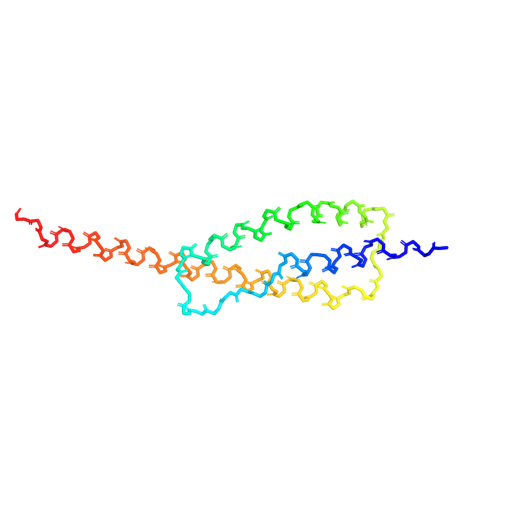84 1.00 93.00 91 LEU A C 1
ATOM 672 O O . LEU A 1 91 ? 16.210 4.436 -21.552 1.00 93.00 91 LEU A O 1
ATOM 676 N N . THR A 1 92 ? 16.621 3.071 -19.823 1.00 94.62 92 THR A N 1
ATOM 677 C CA . THR A 1 92 ? 18.058 2.950 -20.089 1.00 94.62 92 THR A CA 1
ATOM 678 C C . THR A 1 92 ? 18.316 2.234 -21.413 1.00 94.62 92 THR A C 1
ATOM 680 O O . THR A 1 92 ? 19.139 2.694 -22.207 1.00 94.62 92 THR A O 1
ATOM 683 N N . GLN A 1 93 ? 17.597 1.144 -21.691 1.00 92.50 93 GLN A N 1
ATOM 684 C CA . GLN A 1 93 ? 17.692 0.413 -22.956 1.00 92.50 93 GLN A CA 1
ATOM 685 C C . GLN A 1 93 ? 17.255 1.270 -24.148 1.00 92.50 93 GLN A C 1
ATOM 687 O O . GLN A 1 93 ? 17.988 1.346 -25.133 1.00 92.50 93 GLN A O 1
ATOM 692 N N . LEU A 1 94 ? 16.128 1.982 -24.039 1.00 92.44 94 LEU A N 1
ATOM 693 C CA . LEU A 1 94 ? 15.650 2.904 -25.076 1.00 92.44 94 LEU A CA 1
ATOM 694 C C . LEU A 1 94 ? 16.674 4.006 -25.373 1.00 92.44 94 LEU A C 1
ATOM 696 O O . LEU A 1 94 ? 16.979 4.281 -26.534 1.00 92.44 94 LEU A O 1
ATOM 700 N N . ASN A 1 95 ? 17.262 4.599 -24.332 1.00 93.12 95 ASN A N 1
ATOM 701 C CA . ASN A 1 95 ? 18.306 5.609 -24.491 1.00 93.12 95 ASN A CA 1
ATOM 702 C C . ASN A 1 95 ? 19.565 5.052 -25.170 1.00 93.12 95 ASN A C 1
ATOM 704 O O . ASN A 1 95 ? 20.155 5.737 -26.007 1.00 93.12 95 ASN A O 1
ATOM 708 N N . ARG A 1 96 ? 19.981 3.818 -24.848 1.00 92.56 96 ARG A N 1
ATOM 709 C CA . ARG A 1 96 ? 21.108 3.156 -25.530 1.00 92.56 96 ARG A CA 1
ATOM 710 C C . ARG A 1 96 ? 20.794 2.880 -26.998 1.00 92.56 96 ARG A C 1
ATOM 712 O O . ARG A 1 96 ? 21.608 3.222 -27.849 1.00 92.56 96 ARG A O 1
ATOM 719 N N . ALA A 1 97 ? 19.618 2.326 -27.295 1.00 90.31 97 ALA A N 1
ATOM 720 C CA . ALA A 1 97 ? 19.188 2.032 -28.661 1.00 90.31 97 ALA A CA 1
ATOM 721 C C . ALA A 1 97 ? 19.133 3.301 -29.523 1.00 90.31 97 ALA A C 1
ATOM 723 O O . ALA A 1 97 ? 19.653 3.317 -30.636 1.00 90.31 97 ALA A O 1
ATOM 724 N N . ARG A 1 98 ? 18.596 4.400 -28.976 1.00 91.06 98 ARG A N 1
ATOM 725 C CA . ARG A 1 98 ? 18.567 5.701 -29.656 1.00 91.06 98 ARG A CA 1
ATOM 726 C C . ARG A 1 98 ? 19.968 6.221 -29.980 1.00 91.06 98 ARG A C 1
ATOM 728 O O . ARG A 1 98 ? 20.177 6.723 -31.073 1.00 91.06 98 ARG A O 1
ATOM 735 N N . ARG A 1 99 ? 20.923 6.095 -29.051 1.00 89.50 99 ARG A N 1
A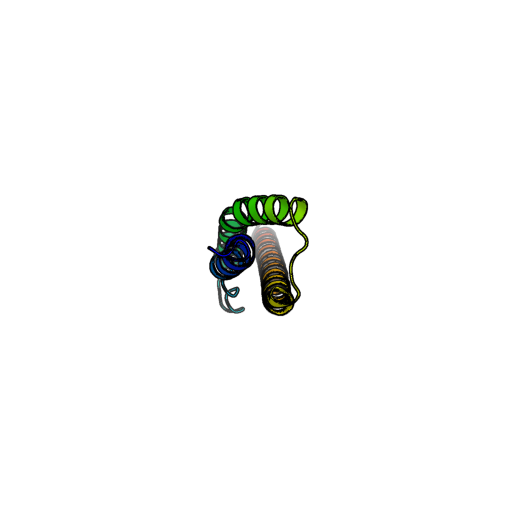TOM 736 C CA . ARG A 1 99 ? 22.319 6.518 -29.274 1.00 89.50 99 ARG A CA 1
ATOM 737 C C . ARG A 1 99 ? 23.043 5.646 -30.300 1.00 89.50 99 ARG A C 1
ATOM 739 O O . ARG A 1 99 ? 23.852 6.170 -31.047 1.00 89.50 99 ARG A O 1
ATOM 746 N N . ALA A 1 100 ? 22.754 4.346 -30.340 1.00 85.31 100 ALA A N 1
ATOM 747 C CA . ALA A 1 100 ? 23.350 3.417 -31.303 1.00 85.31 100 ALA A CA 1
ATOM 748 C C . ALA A 1 100 ? 22.782 3.563 -32.729 1.00 85.31 100 ALA A C 1
ATOM 750 O O . ALA A 1 100 ? 23.449 3.188 -33.685 1.00 85.31 100 ALA A O 1
ATOM 751 N N . GLY A 1 101 ? 21.560 4.090 -32.868 1.00 77.31 101 GLY A N 1
ATOM 752 C CA . GLY A 1 101 ? 20.907 4.364 -34.154 1.00 77.31 101 GLY A CA 1
ATOM 753 C C . GLY A 1 101 ? 21.018 5.813 -34.643 1.00 77.31 101 GLY A C 1
ATOM 754 O O . GLY A 1 101 ? 20.384 6.151 -35.641 1.00 77.31 101 GLY A O 1
ATOM 755 N N . SER A 1 102 ? 21.766 6.677 -33.948 1.00 53.34 102 SER A N 1
ATOM 756 C CA . SER A 1 102 ? 22.081 8.028 -34.425 1.00 53.34 102 SER A CA 1
ATOM 757 C C . SER A 1 102 ? 23.302 7.963 -35.359 1.00 53.34 102 SER A C 1
ATOM 759 O O . SER A 1 102 ? 24.358 7.552 -34.877 1.00 53.34 102 SER A O 1
ATOM 761 N N . PRO A 1 103 ? 23.164 8.305 -36.658 1.00 53.59 103 PRO A N 1
ATOM 762 C CA . PRO A 1 103 ? 24.280 8.359 -37.606 1.00 53.59 103 PRO A CA 1
ATOM 763 C C . PRO A 1 103 ? 25.288 9.466 -37.276 1.00 53.59 103 PRO A C 1
ATOM 765 O O . PRO A 1 103 ? 24.885 10.468 -36.637 1.00 53.59 103 PRO A O 1
#

Mean predicted aligned error: 7.26 Å

Sequence (103 aa):
MSRTAGTAELIERLLAATPEPPGDEVAPDRVLGGAVAVLEQVGPLLGALRLATAERPVGLEVGDAITALQDRTRRWIEAAARARTRTLDQLTQLNRARRAGSP

pLDDT: mean 82.44, std 11.83, range [41.25, 94.62]

Foldseek 3Di:
DDPLCQLLVLLVQLPVLQDAQDDPPDALVVLQVSLVSSCVSNVVSVVSNVVSCVVDPHDPVCVVSVVVSVVRNVNSVVSNVVSVVVVVVVVVVVVVVVVVPDD

Solvent-accessible surface area (backbone atoms only — not comparable to full-atom values): 5906 Å² total; per-residue (Å²): 134,76,84,69,55,62,62,56,50,44,50,54,48,43,46,65,42,49,64,82,64,81,65,89,87,57,58,42,67,60,50,46,53,48,53,51,55,29,50,68,55,34,52,64,47,52,52,52,44,52,55,53,46,74,78,40,82,81,64,80,90,49,50,66,59,51,51,52,44,51,54,47,51,49,50,40,52,53,49,38,52,51,27,52,52,53,52,52,52,52,52,50,50,52,55,50,53,54,61,74,69,56,130